Protein AF-A0A951J923-F1 (afdb_monomer_lite)

Radius of gyration: 18.15 Å; chains: 1; bounding box: 32×40×66 Å

Sequence (122 aa):
MADGPMAPGDPSPGADPLEPLDPDLTIFALANGMDLARERGGASCRALEWFREGLERVIRIEFDGGAASIWVGARRGRRSEPGEARRELRGRVPLPELKEGLRPIMNEALDAANALDETDLA

Structure (mmCIF, N/CA/C/O backbone):
data_AF-A0A951J923-F1
#
_entry.id   AF-A0A951J923-F1
#
loop_
_atom_site.group_PDB
_atom_site.id
_atom_site.type_symbol
_atom_site.label_atom_id
_atom_site.label_alt_id
_atom_site.label_comp_id
_atom_site.label_asym_id
_atom_site.label_entity_id
_atom_site.label_seq_id
_atom_site.pdbx_PDB_ins_code
_atom_site.Cartn_x
_atom_site.Cartn_y
_atom_site.Cartn_z
_atom_site.occupancy
_atom_site.B_iso_or_equiv
_atom_site.auth_seq_id
_atom_site.auth_comp_id
_atom_site.auth_asym_id
_atom_site.auth_atom_id
_atom_site.pdbx_PDB_model_num
ATOM 1 N N . MET A 1 1 ? 18.019 29.686 -45.739 1.00 48.41 1 MET A N 1
ATOM 2 C CA . MET A 1 1 ? 16.968 28.969 -44.994 1.00 48.41 1 MET A CA 1
ATOM 3 C C . MET A 1 1 ? 17.366 27.508 -45.008 1.00 48.41 1 MET A C 1
ATOM 5 O O . MET A 1 1 ? 17.380 26.924 -46.081 1.00 48.41 1 MET A O 1
ATOM 9 N N . ALA A 1 2 ? 17.841 26.985 -43.882 1.00 44.56 2 ALA A N 1
ATOM 10 C CA . ALA A 1 2 ? 18.226 25.587 -43.738 1.00 44.56 2 ALA A CA 1
ATOM 11 C C . ALA A 1 2 ? 17.478 25.053 -42.518 1.00 44.56 2 ALA A C 1
ATOM 13 O O . ALA A 1 2 ? 17.709 25.523 -41.405 1.00 44.56 2 ALA A O 1
ATOM 14 N N . ASP A 1 3 ? 16.537 24.151 -42.777 1.00 49.47 3 ASP A N 1
ATOM 15 C CA . ASP A 1 3 ? 15.869 23.321 -41.780 1.00 49.47 3 ASP A CA 1
ATOM 16 C C . ASP A 1 3 ? 16.946 22.445 -41.124 1.00 49.47 3 ASP A C 1
ATOM 18 O O . ASP A 1 3 ? 17.576 21.613 -41.782 1.00 49.47 3 ASP A O 1
ATOM 22 N N . GLY A 1 4 ? 17.255 22.726 -39.859 1.00 54.31 4 GLY A N 1
ATOM 23 C CA . GLY A 1 4 ? 18.184 21.922 -39.071 1.00 54.31 4 GLY A CA 1
ATOM 24 C C . GLY A 1 4 ? 17.514 20.613 -38.644 1.00 54.31 4 GLY A C 1
ATOM 25 O O . GLY A 1 4 ? 16.317 20.617 -38.359 1.00 54.31 4 GLY A O 1
ATOM 26 N N . PRO A 1 5 ? 18.246 19.489 -38.581 1.00 56.53 5 PRO A N 1
ATOM 27 C CA . PRO A 1 5 ? 17.672 18.216 -38.162 1.00 56.53 5 PRO A CA 1
ATOM 28 C C . PRO A 1 5 ? 17.152 18.315 -36.721 1.00 56.53 5 PRO A C 1
ATOM 30 O O . PRO A 1 5 ? 17.898 18.695 -35.816 1.00 56.53 5 PRO A O 1
ATOM 33 N N . MET A 1 6 ? 15.875 17.967 -36.517 1.00 54.72 6 MET A N 1
ATOM 34 C CA . MET A 1 6 ? 15.299 17.734 -35.190 1.00 54.72 6 MET A CA 1
ATOM 35 C C . MET A 1 6 ? 16.216 16.791 -34.406 1.00 54.72 6 MET A C 1
ATOM 37 O O . MET A 1 6 ? 16.534 15.693 -34.868 1.00 54.72 6 MET A O 1
ATOM 41 N N . ALA A 1 7 ? 16.649 17.240 -33.229 1.00 59.38 7 ALA A N 1
ATOM 42 C CA . ALA A 1 7 ? 17.390 16.426 -32.281 1.00 59.38 7 ALA A CA 1
ATOM 43 C C . ALA A 1 7 ? 16.602 15.139 -31.950 1.00 59.38 7 ALA A C 1
ATOM 45 O O . ALA A 1 7 ? 15.368 15.167 -31.918 1.00 59.38 7 ALA A O 1
ATOM 46 N N . PRO A 1 8 ? 17.287 14.005 -31.725 1.00 48.38 8 PRO A N 1
ATOM 47 C CA . PRO A 1 8 ? 16.635 12.742 -31.414 1.00 48.38 8 PRO A CA 1
ATOM 48 C C . PRO A 1 8 ? 15.869 12.860 -30.095 1.00 48.38 8 PRO A C 1
ATOM 50 O O . PRO A 1 8 ? 16.476 13.079 -29.054 1.00 48.38 8 PRO A O 1
ATOM 53 N N . GLY A 1 9 ? 14.544 12.724 -30.207 1.00 46.19 9 GLY A N 1
ATOM 54 C CA . GLY A 1 9 ? 13.560 12.428 -29.166 1.00 46.19 9 GLY A CA 1
ATOM 55 C C . GLY A 1 9 ? 13.939 12.786 -27.734 1.00 46.19 9 GLY A C 1
ATOM 56 O O . GLY A 1 9 ? 14.629 12.018 -27.065 1.00 46.19 9 GLY A O 1
ATOM 57 N N . ASP A 1 10 ? 13.354 13.873 -27.229 1.00 47.38 10 ASP A N 1
ATOM 58 C CA . ASP A 1 10 ? 13.011 13.959 -25.810 1.00 47.38 10 ASP A CA 1
ATOM 59 C C . ASP A 1 10 ? 12.447 12.602 -25.338 1.00 47.38 10 ASP A C 1
ATOM 61 O O . ASP A 1 10 ? 11.635 12.000 -26.060 1.00 47.38 10 ASP A O 1
ATOM 65 N N . PRO A 1 11 ? 12.857 12.083 -24.162 1.00 49.78 11 PRO A N 1
ATOM 66 C CA . PRO A 1 11 ? 12.238 10.885 -23.615 1.00 49.78 11 PRO A CA 1
ATOM 67 C C . PRO A 1 11 ? 10.738 11.151 -23.543 1.00 49.78 11 PRO A C 1
ATOM 69 O O . PRO A 1 11 ? 10.323 12.207 -23.065 1.00 49.78 11 PRO A O 1
ATOM 72 N N . SER A 1 12 ? 9.925 10.231 -24.065 1.00 49.41 12 SER A N 1
ATOM 73 C CA . SER A 1 12 ? 8.472 10.371 -24.017 1.00 49.41 12 SER A CA 1
ATOM 74 C C . SER A 1 12 ? 8.054 10.790 -22.603 1.00 49.41 12 SER A C 1
ATOM 76 O O . SER A 1 12 ? 8.377 10.074 -21.650 1.00 49.41 12 SER A O 1
ATOM 78 N N . PRO A 1 13 ? 7.388 11.942 -22.421 1.00 50.44 13 PRO A N 1
ATOM 79 C CA . PRO A 1 13 ? 6.891 12.290 -21.108 1.00 50.44 13 PRO A CA 1
ATOM 80 C C . PRO A 1 13 ? 5.816 11.263 -20.736 1.00 50.44 13 PRO A C 1
ATOM 82 O O . PRO A 1 13 ? 4.828 11.117 -21.449 1.00 50.44 13 PRO A O 1
ATOM 85 N N . GLY A 1 14 ? 5.973 10.574 -19.607 1.00 58.44 14 GLY A N 1
ATOM 86 C CA . GLY A 1 14 ? 4.792 10.184 -18.834 1.00 58.44 14 GLY A CA 1
ATOM 87 C C . GLY A 1 14 ? 4.263 8.754 -18.944 1.00 58.44 14 GLY A C 1
ATOM 88 O O . GLY A 1 14 ? 3.050 8.583 -18.866 1.00 58.44 14 GLY A O 1
ATOM 89 N N . ALA A 1 15 ? 5.120 7.731 -19.029 1.00 72.12 15 ALA A N 1
ATOM 90 C CA . ALA A 1 15 ? 4.720 6.398 -18.558 1.00 72.12 15 ALA A CA 1
ATOM 91 C C . ALA A 1 15 ? 4.852 6.341 -17.025 1.00 72.12 15 ALA A C 1
ATOM 93 O O . ALA A 1 15 ? 5.900 6.708 -16.492 1.00 72.12 15 ALA A O 1
ATOM 94 N N . ASP A 1 16 ? 3.797 5.918 -16.321 1.00 84.75 16 ASP A N 1
ATOM 95 C CA . ASP A 1 16 ? 3.824 5.779 -14.862 1.00 84.75 16 ASP A CA 1
ATOM 96 C C . ASP A 1 16 ? 4.743 4.593 -14.479 1.00 84.75 16 ASP A C 1
ATOM 98 O O . ASP A 1 16 ? 4.447 3.450 -14.832 1.00 84.75 16 ASP A O 1
ATOM 102 N N . PRO A 1 17 ? 5.860 4.824 -13.766 1.00 86.88 17 PRO A N 1
ATOM 103 C CA . PRO A 1 17 ? 6.816 3.791 -13.372 1.00 86.88 17 PRO A CA 1
ATOM 104 C C . PRO A 1 17 ? 6.224 2.673 -12.502 1.00 86.88 17 PRO A C 1
ATOM 106 O O . PRO A 1 17 ? 6.793 1.582 -12.455 1.00 86.88 17 PRO A O 1
ATOM 109 N N . LEU A 1 18 ? 5.101 2.915 -11.819 1.00 90.00 18 LEU A N 1
ATOM 110 C CA . LEU A 1 18 ? 4.403 1.911 -11.015 1.00 90.00 18 LEU A CA 1
ATOM 111 C C . LEU A 1 18 ? 3.331 1.149 -11.802 1.00 90.00 18 LEU A C 1
ATOM 113 O O . LEU A 1 18 ? 2.844 0.133 -11.311 1.00 90.00 18 LEU A O 1
ATOM 117 N N . GLU A 1 19 ? 2.991 1.573 -13.023 1.00 90.69 19 GLU A N 1
ATOM 118 C CA . GLU A 1 19 ? 2.009 0.886 -13.877 1.00 90.69 19 GLU A CA 1
ATOM 119 C C . GLU A 1 19 ? 2.288 -0.621 -14.044 1.00 90.69 19 GLU A C 1
ATOM 121 O O . GLU A 1 19 ? 1.347 -1.409 -13.927 1.00 90.69 19 GLU A O 1
ATOM 126 N N . PRO A 1 20 ? 3.546 -1.088 -14.211 1.00 90.88 20 PRO A N 1
ATOM 127 C CA . PRO A 1 20 ? 3.833 -2.519 -14.310 1.00 90.88 20 PRO A CA 1
ATOM 128 C C . PRO A 1 20 ? 3.505 -3.332 -13.051 1.00 90.88 20 PRO A C 1
ATOM 130 O O . PRO A 1 20 ? 3.472 -4.558 -13.138 1.00 90.88 20 PRO A O 1
ATOM 133 N N . LEU A 1 21 ? 3.313 -2.681 -11.898 1.00 92.00 21 LEU A N 1
ATOM 134 C CA . LEU A 1 21 ? 2.938 -3.324 -10.636 1.00 92.00 21 LEU A CA 1
ATOM 135 C C . LEU A 1 21 ? 1.415 -3.374 -10.443 1.00 92.00 21 LEU A C 1
ATOM 137 O O . LEU A 1 21 ? 0.933 -4.122 -9.594 1.00 92.00 21 LEU A O 1
ATOM 141 N N . ASP A 1 22 ? 0.642 -2.609 -11.222 1.00 93.06 22 ASP A N 1
ATOM 142 C CA . ASP A 1 22 ? -0.807 -2.468 -11.036 1.00 93.06 22 ASP A CA 1
ATOM 143 C C . ASP A 1 22 ? -1.575 -3.798 -11.047 1.00 93.06 22 ASP A C 1
ATOM 145 O O . ASP A 1 22 ? -2.467 -3.949 -10.206 1.00 93.06 22 ASP A O 1
ATOM 149 N N . PRO A 1 23 ? -1.287 -4.775 -11.933 1.00 95.31 23 PRO A N 1
ATOM 150 C CA . PRO A 1 23 ? -1.987 -6.058 -11.909 1.00 95.31 23 PRO A CA 1
ATOM 151 C C . PRO A 1 23 ? -1.771 -6.818 -10.598 1.00 95.31 23 PRO A C 1
ATOM 153 O O . PRO A 1 23 ? -2.735 -7.304 -10.005 1.00 95.31 23 PRO A O 1
ATOM 156 N N . ASP A 1 24 ? -0.531 -6.867 -10.109 1.00 95.81 24 ASP A N 1
ATOM 157 C CA . ASP A 1 24 ? -0.186 -7.578 -8.878 1.00 95.81 24 ASP A CA 1
ATOM 158 C C . ASP A 1 24 ? -0.768 -6.876 -7.648 1.00 95.81 24 ASP A C 1
ATOM 160 O O . ASP A 1 24 ? -1.344 -7.529 -6.775 1.00 95.81 24 ASP A O 1
ATOM 164 N N . LEU A 1 25 ? -0.703 -5.540 -7.609 1.00 96.25 25 LEU A N 1
ATOM 165 C CA . LEU A 1 25 ? -1.329 -4.737 -6.558 1.00 96.25 25 LEU A CA 1
ATOM 166 C C . LEU A 1 25 ? -2.853 -4.888 -6.560 1.00 96.25 25 LEU A C 1
ATOM 168 O O . LEU A 1 25 ? -3.455 -4.985 -5.496 1.00 96.25 25 LEU A O 1
ATOM 172 N N . THR A 1 26 ? -3.479 -4.965 -7.736 1.00 96.88 26 THR A N 1
ATOM 173 C CA . THR A 1 26 ? -4.928 -5.180 -7.863 1.00 96.88 26 THR A CA 1
ATOM 174 C C . THR A 1 26 ? -5.322 -6.554 -7.329 1.00 96.88 26 THR A C 1
ATOM 176 O O . THR A 1 26 ? -6.264 -6.665 -6.547 1.00 96.88 26 THR A O 1
ATOM 179 N N . ILE A 1 27 ? -4.591 -7.608 -7.705 1.00 97.25 27 ILE A N 1
ATOM 180 C CA . ILE A 1 27 ? -4.835 -8.968 -7.202 1.00 97.25 27 ILE A CA 1
ATOM 181 C C . ILE A 1 27 ? -4.650 -9.015 -5.684 1.00 97.25 27 ILE A C 1
ATOM 183 O O . ILE A 1 27 ? -5.476 -9.600 -4.984 1.00 97.25 27 ILE A O 1
ATOM 187 N N . PHE A 1 28 ? -3.593 -8.384 -5.170 1.00 97.00 28 PHE A N 1
ATOM 188 C CA . PHE A 1 28 ? -3.335 -8.308 -3.737 1.00 97.00 28 PHE A CA 1
ATOM 189 C C . PHE A 1 28 ? -4.455 -7.572 -2.991 1.00 97.00 28 PHE A C 1
ATOM 191 O O . PHE A 1 28 ? -4.926 -8.068 -1.968 1.00 97.00 28 PHE A O 1
ATOM 198 N N . ALA A 1 29 ? -4.919 -6.437 -3.521 1.00 97.25 29 ALA A N 1
ATOM 199 C CA . ALA A 1 29 ? -6.012 -5.661 -2.945 1.00 97.25 29 ALA A CA 1
ATOM 200 C C . ALA A 1 29 ? -7.296 -6.494 -2.855 1.00 97.25 29 ALA A C 1
ATOM 202 O O . ALA A 1 29 ? -7.877 -6.644 -1.782 1.00 97.25 29 ALA A O 1
ATOM 203 N N . LEU A 1 30 ? -7.682 -7.125 -3.969 1.00 97.25 30 LEU A N 1
ATOM 204 C CA . LEU A 1 30 ? -8.872 -7.972 -4.051 1.00 97.25 30 LEU A CA 1
ATOM 205 C C . LEU A 1 30 ? -8.800 -9.163 -3.091 1.00 97.25 30 LEU A C 1
ATOM 207 O O . LEU A 1 30 ? -9.787 -9.479 -2.431 1.00 97.25 30 LEU A O 1
ATOM 211 N N . ALA A 1 31 ? -7.636 -9.810 -2.987 1.00 97.44 31 ALA A N 1
ATOM 212 C CA . ALA A 1 31 ? -7.442 -10.957 -2.104 1.00 97.44 31 ALA A CA 1
ATOM 213 C C . ALA A 1 31 ? -7.568 -10.601 -0.613 1.00 97.44 31 ALA A C 1
ATOM 215 O O . ALA A 1 31 ? -7.908 -11.473 0.184 1.00 97.44 31 ALA A O 1
ATOM 216 N N . ASN A 1 32 ? -7.311 -9.344 -0.243 1.00 96.75 32 ASN A N 1
ATOM 217 C CA . ASN A 1 32 ? -7.324 -8.885 1.146 1.00 96.75 32 ASN A CA 1
ATOM 218 C C . ASN A 1 32 ? -8.474 -7.915 1.471 1.00 96.75 32 ASN A C 1
ATOM 220 O O . ASN A 1 32 ? -8.526 -7.395 2.583 1.00 96.75 32 ASN A O 1
ATOM 224 N N . GLY A 1 33 ? -9.397 -7.671 0.534 1.00 95.88 33 GLY A N 1
ATOM 225 C CA . GLY A 1 33 ? -10.522 -6.754 0.742 1.00 95.88 33 GLY A CA 1
ATOM 226 C C . GLY A 1 33 ? -10.097 -5.291 0.913 1.00 95.88 33 GLY A C 1
ATOM 227 O O . GLY A 1 33 ? -10.651 -4.593 1.757 1.00 95.88 33 GLY A O 1
ATOM 228 N N . MET A 1 34 ? -9.098 -4.855 0.145 1.00 97.12 34 MET A N 1
ATOM 229 C CA . MET A 1 34 ? -8.583 -3.484 0.135 1.00 97.12 34 MET A CA 1
ATOM 230 C C . MET A 1 34 ? -8.996 -2.753 -1.142 1.00 97.12 34 MET A C 1
ATOM 232 O O . MET A 1 34 ? -9.180 -3.371 -2.194 1.00 97.12 34 MET A O 1
ATOM 236 N N . ASP A 1 35 ? -9.024 -1.428 -1.067 1.00 95.81 35 ASP A N 1
ATOM 237 C CA . ASP A 1 35 ? -9.182 -0.543 -2.212 1.00 95.81 35 ASP A CA 1
ATOM 238 C C . ASP A 1 35 ? -7.812 -0.073 -2.714 1.00 95.81 35 ASP A C 1
ATOM 240 O O . ASP A 1 35 ? -6.991 0.429 -1.948 1.00 95.81 35 ASP A O 1
ATOM 244 N N . LEU A 1 36 ? -7.553 -0.229 -4.017 1.00 95.88 36 LEU A N 1
ATOM 245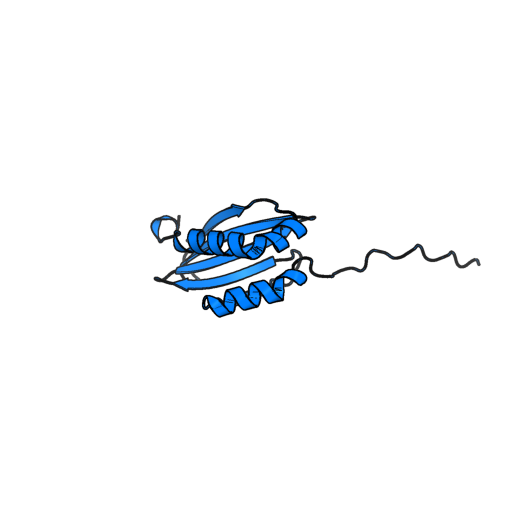 C CA . LEU A 1 36 ? -6.352 0.305 -4.666 1.00 95.88 36 LEU A CA 1
ATOM 246 C C . LEU A 1 36 ? -6.638 1.702 -5.229 1.00 95.88 36 LEU A C 1
ATOM 248 O O . LEU A 1 36 ? -7.282 1.848 -6.271 1.00 95.88 36 LEU A O 1
ATOM 252 N N . ALA A 1 37 ? -6.093 2.725 -4.582 1.00 92.62 37 ALA A N 1
ATOM 253 C CA . ALA A 1 37 ? -6.121 4.105 -5.037 1.00 92.62 37 ALA A CA 1
ATOM 254 C C . ALA A 1 37 ? -4.849 4.469 -5.822 1.00 92.62 37 ALA A C 1
ATOM 256 O O . ALA A 1 37 ? -3.730 4.043 -5.518 1.00 92.62 37 ALA A O 1
ATOM 257 N N . ARG A 1 38 ? -5.029 5.299 -6.854 1.00 90.00 38 ARG A N 1
ATOM 258 C CA . ARG A 1 38 ? -3.948 5.848 -7.682 1.00 90.00 38 ARG A CA 1
ATOM 259 C C . ARG A 1 38 ? -3.985 7.365 -7.576 1.00 90.00 38 ARG A C 1
ATOM 261 O O . ARG A 1 38 ? -4.972 7.974 -7.992 1.00 90.00 38 ARG A O 1
ATOM 268 N N . GLU A 1 39 ? -2.931 7.982 -7.055 1.00 79.38 39 GLU A N 1
ATOM 269 C CA . GLU A 1 39 ? -2.844 9.444 -7.055 1.00 79.38 39 GLU A CA 1
ATOM 270 C C . GLU A 1 39 ? -2.407 9.933 -8.439 1.00 79.38 39 GLU A C 1
ATOM 272 O O . GLU A 1 39 ? -1.397 9.496 -8.989 1.00 79.38 39 GLU A O 1
ATOM 277 N N . ARG A 1 40 ? -3.195 10.840 -9.026 1.00 55.91 40 ARG A N 1
ATOM 278 C CA . ARG A 1 40 ? -2.875 11.483 -10.304 1.00 55.91 40 ARG A CA 1
ATOM 279 C C . ARG A 1 40 ? -2.344 12.887 -10.036 1.00 55.91 40 ARG A C 1
ATOM 281 O O . ARG A 1 40 ? -3.130 13.788 -9.763 1.00 55.91 40 ARG A O 1
ATOM 288 N N . GLY A 1 41 ? -1.030 13.078 -10.149 1.00 54.47 41 GLY A N 1
ATOM 289 C CA . GLY A 1 41 ? -0.412 14.407 -10.118 1.00 54.47 41 GLY A CA 1
ATOM 290 C C . GLY A 1 41 ? 0.968 14.429 -9.465 1.00 54.47 41 GLY A C 1
ATOM 291 O O . GLY A 1 41 ? 1.080 14.482 -8.248 1.00 54.47 41 GLY A O 1
ATOM 292 N N . GLY A 1 42 ? 2.025 14.447 -10.279 1.00 56.41 42 GLY A N 1
ATOM 293 C CA . GLY A 1 42 ? 3.385 14.817 -9.861 1.00 56.41 42 GLY A CA 1
ATOM 294 C C . GLY A 1 42 ? 4.272 13.678 -9.349 1.00 56.41 42 GLY A C 1
ATOM 295 O O . GLY A 1 42 ? 5.386 13.541 -9.843 1.00 56.41 42 GLY A O 1
ATOM 296 N N . ALA A 1 43 ? 3.792 12.838 -8.429 1.00 64.81 43 ALA A N 1
ATOM 297 C CA . ALA A 1 43 ? 4.515 11.655 -7.949 1.00 64.81 43 ALA A CA 1
ATOM 298 C C . ALA A 1 43 ? 3.742 10.383 -8.307 1.00 64.81 43 ALA A C 1
ATOM 300 O O . ALA A 1 43 ? 2.522 10.323 -8.157 1.00 64.81 43 ALA A O 1
ATOM 301 N N . SER A 1 44 ? 4.440 9.362 -8.803 1.00 85.62 44 SER A N 1
ATOM 302 C CA . SER A 1 44 ? 3.806 8.075 -9.101 1.00 85.62 44 SER A CA 1
ATOM 303 C C . SER A 1 44 ? 3.584 7.343 -7.787 1.00 85.62 44 SER A C 1
ATOM 305 O O . SER A 1 44 ? 4.539 6.933 -7.133 1.00 85.62 44 SER A O 1
ATOM 307 N N . CYS A 1 45 ? 2.324 7.267 -7.363 1.00 90.81 45 CYS A N 1
ATOM 308 C CA . CYS A 1 45 ? 1.939 6.769 -6.050 1.00 90.81 45 CYS A CA 1
ATOM 309 C C . CYS A 1 45 ? 0.778 5.772 -6.162 1.00 90.81 45 CYS A C 1
ATOM 311 O O . CYS A 1 45 ? -0.135 5.937 -6.985 1.00 90.81 45 CYS A O 1
ATOM 313 N N . ARG A 1 46 ? 0.825 4.726 -5.335 1.00 94.00 46 ARG A N 1
ATOM 314 C CA . ARG A 1 46 ? -0.249 3.747 -5.134 1.00 94.00 46 ARG A CA 1
ATOM 315 C C . ARG A 1 46 ? -0.548 3.629 -3.654 1.00 94.00 46 ARG A C 1
ATOM 317 O O . ARG A 1 46 ? 0.379 3.525 -2.857 1.00 94.00 46 ARG A O 1
ATOM 324 N N . ALA A 1 47 ? -1.823 3.618 -3.300 1.00 94.56 47 ALA A N 1
ATOM 325 C CA . ALA A 1 47 ? -2.268 3.393 -1.936 1.00 94.56 47 ALA A CA 1
ATOM 326 C C . ALA A 1 47 ? -3.233 2.207 -1.899 1.00 94.56 47 ALA A C 1
ATOM 328 O O . ALA A 1 47 ? -4.124 2.109 -2.736 1.00 94.56 47 ALA A O 1
ATOM 329 N N . LEU A 1 48 ? -3.025 1.300 -0.954 1.00 96.44 48 LEU A N 1
ATOM 330 C CA . LEU A 1 48 ? -3.949 0.224 -0.620 1.00 96.44 48 LEU A CA 1
ATOM 331 C C . LEU A 1 48 ? -4.595 0.577 0.707 1.00 96.44 48 LEU A C 1
ATOM 333 O O . LEU A 1 48 ? -3.895 0.634 1.715 1.00 96.44 48 LEU A O 1
ATOM 337 N N . GLU A 1 49 ? -5.895 0.831 0.693 1.00 95.00 49 GLU A N 1
ATOM 338 C CA . GLU A 1 49 ? -6.649 1.326 1.841 1.00 95.00 49 GLU A CA 1
ATOM 339 C C . GLU A 1 49 ? -7.677 0.282 2.288 1.00 95.00 49 GLU A C 1
ATOM 341 O O . GLU A 1 49 ? -8.300 -0.390 1.466 1.00 95.00 49 GLU A O 1
ATOM 346 N N . TRP A 1 50 ? -7.850 0.104 3.597 1.00 95.31 50 TRP A N 1
ATOM 347 C CA . TRP A 1 50 ? -8.911 -0.741 4.147 1.00 95.31 50 TRP A CA 1
ATOM 348 C C . TRP A 1 50 ? -9.311 -0.289 5.542 1.00 95.31 50 TRP A C 1
ATOM 350 O O . TRP A 1 50 ? -8.562 0.385 6.246 1.00 95.31 50 TRP A O 1
ATOM 360 N N . PHE A 1 51 ? -10.499 -0.703 5.970 1.0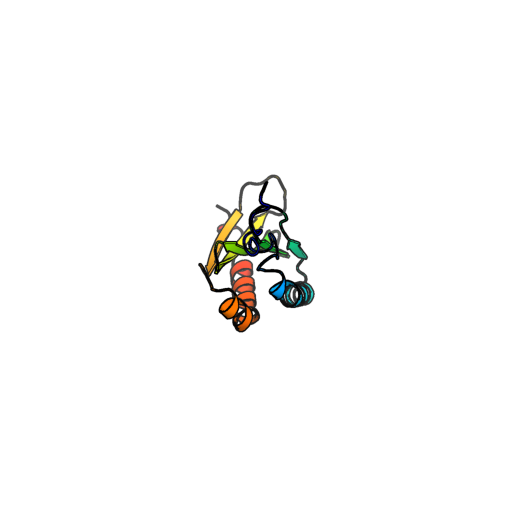0 92.75 51 PHE A N 1
ATOM 361 C CA . PHE A 1 51 ? -10.998 -0.409 7.304 1.00 92.75 51 PHE A CA 1
ATOM 362 C C . PHE A 1 51 ? -10.984 -1.656 8.179 1.00 92.75 51 PHE A C 1
ATOM 364 O O . PHE A 1 51 ? -11.515 -2.702 7.805 1.00 92.75 51 PHE A O 1
ATOM 371 N N . ARG A 1 52 ? -10.411 -1.541 9.376 1.00 89.50 52 ARG A N 1
ATOM 372 C CA . ARG A 1 52 ? -10.401 -2.616 10.370 1.00 89.50 52 ARG A CA 1
ATOM 373 C C . ARG A 1 52 ? -10.374 -2.022 11.776 1.00 89.50 52 ARG A C 1
ATOM 375 O O . ARG A 1 52 ? -9.639 -1.080 12.038 1.00 89.50 52 ARG A O 1
ATOM 382 N N . GLU A 1 53 ? -11.166 -2.576 12.694 1.00 88.56 53 GLU A N 1
ATOM 383 C CA . GLU A 1 53 ? -11.130 -2.208 14.127 1.00 88.56 53 GLU A CA 1
ATOM 384 C C . GLU A 1 53 ? -11.295 -0.696 14.401 1.00 88.56 53 GLU A C 1
ATOM 386 O O . GLU A 1 53 ? -10.705 -0.156 15.325 1.00 88.56 53 GLU A O 1
ATOM 391 N N . GLY A 1 54 ? -12.090 0.016 13.595 1.00 88.12 54 GLY A N 1
ATOM 392 C CA . GLY A 1 54 ? -12.296 1.459 13.784 1.00 88.12 54 GLY A CA 1
ATOM 393 C C . GLY A 1 54 ? -11.255 2.356 13.100 1.00 88.12 54 GLY A C 1
ATOM 394 O O . GLY A 1 54 ? -11.440 3.574 13.062 1.00 88.12 54 GLY A O 1
ATOM 395 N N . LEU A 1 55 ? -10.204 1.764 12.526 1.00 89.69 55 LEU A N 1
ATOM 396 C CA . LEU A 1 55 ? -9.098 2.459 11.875 1.00 89.69 55 LEU A CA 1
ATOM 397 C C . LEU A 1 55 ? -9.090 2.199 10.371 1.00 89.69 55 LEU A C 1
ATOM 399 O O . LEU A 1 55 ? -9.238 1.066 9.906 1.00 89.69 55 LEU A O 1
ATOM 403 N N . GLU A 1 56 ? -8.873 3.265 9.616 1.00 92.62 56 GLU A N 1
ATOM 404 C CA . GLU A 1 56 ? -8.511 3.198 8.210 1.00 92.62 56 GLU A CA 1
ATOM 405 C C . GLU A 1 56 ? -7.001 3.002 8.120 1.00 92.62 56 GLU A C 1
ATOM 407 O O . GLU A 1 56 ? -6.230 3.820 8.620 1.00 92.62 56 GLU A O 1
ATOM 412 N N . ARG A 1 57 ? -6.584 1.891 7.525 1.00 93.88 57 ARG A N 1
ATOM 413 C CA . ARG A 1 57 ? -5.186 1.525 7.329 1.00 93.88 57 ARG A CA 1
ATOM 414 C C . ARG A 1 57 ? -4.805 1.727 5.879 1.00 93.88 57 ARG A C 1
ATOM 416 O O . ARG A 1 57 ? -5.636 1.561 4.988 1.00 93.88 57 ARG A O 1
ATOM 423 N N . VAL A 1 58 ? -3.543 2.071 5.665 1.00 94.50 58 VAL A N 1
ATOM 424 C CA . VAL A 1 58 ? -3.003 2.344 4.340 1.00 94.50 58 VAL A CA 1
ATOM 425 C C . VAL A 1 58 ? -1.617 1.733 4.177 1.00 94.50 58 VAL A C 1
ATOM 427 O O . VAL A 1 58 ? -0.775 1.830 5.069 1.00 94.50 58 VAL A O 1
ATOM 430 N N . ILE A 1 59 ? -1.364 1.136 3.014 1.00 95.88 59 ILE A N 1
ATOM 431 C CA . ILE A 1 59 ? -0.015 0.870 2.506 1.00 95.88 59 ILE A CA 1
ATOM 432 C C . ILE A 1 59 ? 0.193 1.781 1.305 1.00 95.88 59 ILE A C 1
ATOM 434 O O . ILE A 1 59 ? -0.571 1.718 0.346 1.00 95.88 59 ILE A O 1
ATOM 438 N N . ARG A 1 60 ? 1.221 2.622 1.341 1.00 94.50 60 ARG A N 1
ATOM 439 C CA . ARG A 1 60 ? 1.509 3.617 0.309 1.00 94.50 60 ARG A CA 1
ATOM 440 C C . ARG A 1 60 ? 2.859 3.323 -0.333 1.00 94.50 60 ARG A C 1
ATOM 442 O O . ARG A 1 60 ? 3.866 3.228 0.361 1.00 94.50 60 ARG A O 1
ATOM 449 N N . ILE A 1 61 ? 2.868 3.188 -1.653 1.00 93.81 61 ILE A N 1
ATOM 450 C CA . ILE A 1 61 ? 4.055 2.986 -2.484 1.00 93.81 61 ILE A CA 1
ATOM 451 C C . ILE A 1 61 ? 4.284 4.285 -3.246 1.00 93.81 61 ILE A C 1
ATOM 453 O O . ILE A 1 61 ? 3.476 4.651 -4.098 1.00 93.81 61 ILE A O 1
ATOM 457 N N . GLU A 1 62 ? 5.366 4.985 -2.932 1.00 91.88 62 GLU A N 1
ATOM 458 C CA . GLU A 1 62 ? 5.735 6.261 -3.547 1.00 91.88 62 GLU A CA 1
ATOM 459 C C . GLU A 1 62 ? 6.984 6.060 -4.393 1.00 91.88 62 GLU A C 1
ATOM 461 O O . GLU A 1 62 ? 7.998 5.599 -3.880 1.00 91.88 62 GLU A O 1
ATOM 466 N N . PHE A 1 63 ? 6.940 6.412 -5.673 1.00 88.81 63 PHE A N 1
ATOM 467 C CA . PHE A 1 63 ? 8.120 6.400 -6.526 1.00 88.81 63 PHE A CA 1
ATOM 468 C C . PHE A 1 63 ? 8.740 7.794 -6.630 1.00 88.81 63 PHE A C 1
ATOM 470 O O . PHE A 1 63 ? 8.076 8.754 -7.028 1.00 88.81 63 PHE A O 1
ATOM 477 N N . ASP A 1 64 ? 10.035 7.872 -6.332 1.00 85.56 64 ASP A N 1
ATOM 478 C CA . ASP A 1 64 ? 10.857 9.074 -6.437 1.00 85.56 64 ASP A CA 1
ATOM 479 C C . ASP A 1 64 ? 12.185 8.757 -7.143 1.00 85.56 64 ASP A C 1
ATOM 481 O O . ASP A 1 64 ? 13.040 8.028 -6.629 1.00 85.56 64 ASP A O 1
ATOM 485 N N . GLY A 1 65 ? 12.372 9.323 -8.339 1.00 77.00 65 GLY A N 1
ATOM 486 C CA . GLY A 1 65 ? 13.680 9.399 -8.996 1.00 77.00 65 GLY A CA 1
ATOM 487 C C . GLY A 1 65 ? 14.422 8.066 -9.164 1.00 77.00 65 GLY A C 1
ATOM 488 O O . GLY A 1 65 ? 15.635 8.026 -8.978 1.00 77.00 65 GLY A O 1
ATOM 489 N N . GLY A 1 66 ? 13.718 6.971 -9.478 1.00 81.31 66 GLY A N 1
ATOM 490 C CA . GLY A 1 66 ? 14.328 5.659 -9.760 1.00 81.31 66 GLY A CA 1
ATOM 491 C C . GLY A 1 66 ? 14.117 4.587 -8.687 1.00 81.31 66 GLY A C 1
ATOM 492 O O . GLY A 1 66 ? 14.429 3.422 -8.935 1.00 81.31 66 GLY A O 1
ATOM 493 N N . ALA A 1 67 ? 13.559 4.943 -7.529 1.00 87.81 67 ALA A N 1
ATOM 494 C CA . ALA A 1 67 ? 13.266 4.000 -6.456 1.00 87.81 67 ALA A CA 1
ATOM 495 C C . ALA A 1 67 ? 11.872 4.234 -5.869 1.00 87.81 67 ALA A C 1
ATOM 497 O O . ALA A 1 67 ? 11.346 5.344 -5.910 1.00 87.81 67 ALA A O 1
ATOM 498 N N . ALA A 1 68 ? 11.292 3.178 -5.312 1.00 91.44 68 ALA A N 1
ATOM 499 C CA . ALA A 1 68 ? 10.039 3.219 -4.584 1.00 91.44 68 ALA A CA 1
ATOM 500 C C . ALA A 1 68 ? 10.290 3.135 -3.072 1.00 91.44 68 ALA A C 1
ATOM 502 O O . ALA A 1 68 ? 11.096 2.325 -2.618 1.00 91.44 68 ALA A O 1
ATOM 503 N N . SER A 1 69 ? 9.584 3.944 -2.294 1.00 93.00 69 SER A N 1
ATOM 504 C CA . SER A 1 69 ? 9.502 3.830 -0.838 1.00 93.00 69 SER A CA 1
ATOM 505 C C . SER A 1 69 ? 8.130 3.301 -0.442 1.00 93.00 69 SER A C 1
ATOM 507 O O . SER A 1 69 ? 7.128 3.593 -1.098 1.00 93.00 69 SER A O 1
ATOM 509 N N . ILE A 1 70 ? 8.086 2.521 0.636 1.00 94.50 70 ILE A N 1
ATOM 510 C CA . ILE A 1 70 ? 6.861 1.913 1.149 1.00 94.50 70 ILE A CA 1
ATOM 511 C C . ILE A 1 70 ? 6.613 2.411 2.558 1.00 94.50 70 ILE A C 1
ATOM 513 O O . ILE A 1 70 ? 7.427 2.225 3.468 1.00 94.50 70 ILE A O 1
ATOM 517 N N . TRP A 1 71 ? 5.443 3.004 2.719 1.00 94.12 71 TRP A N 1
ATOM 518 C CA . TRP A 1 71 ? 4.937 3.529 3.969 1.00 94.12 71 TRP A CA 1
ATOM 519 C C . TRP A 1 71 ? 3.707 2.746 4.384 1.00 94.12 71 TRP A C 1
ATOM 521 O O . TRP A 1 71 ? 2.909 2.329 3.546 1.00 94.12 71 TRP A O 1
ATOM 531 N N . VAL A 1 72 ? 3.538 2.591 5.684 1.00 95.44 72 VAL A N 1
ATOM 532 C CA . VAL A 1 72 ? 2.311 2.074 6.276 1.00 95.44 72 VAL A CA 1
ATOM 533 C C . VAL A 1 72 ? 1.737 3.124 7.205 1.00 95.44 72 VAL A C 1
ATOM 535 O O . VAL A 1 72 ? 2.483 3.908 7.799 1.00 95.44 72 VAL A O 1
ATOM 538 N N . GLY A 1 73 ? 0.420 3.153 7.327 1.00 92.69 73 GLY A N 1
ATOM 539 C CA . GLY A 1 73 ? -0.232 4.069 8.241 1.00 92.69 73 GLY A CA 1
ATOM 540 C C . GLY A 1 73 ? -1.597 3.602 8.706 1.00 92.69 73 GLY A C 1
ATOM 541 O O . GLY A 1 73 ? -2.191 2.689 8.132 1.00 92.69 73 GLY A O 1
ATOM 542 N N . ALA A 1 74 ? -2.074 4.249 9.761 1.00 91.94 74 ALA A N 1
ATOM 543 C CA . ALA A 1 74 ? -3.406 4.087 10.311 1.00 91.94 74 ALA A CA 1
ATOM 544 C C . ALA A 1 74 ? -3.948 5.457 10.727 1.00 91.94 74 ALA A C 1
ATOM 546 O O . ALA A 1 74 ? -3.222 6.277 11.288 1.00 91.94 74 ALA A O 1
ATOM 547 N N . ARG A 1 75 ? -5.229 5.707 10.462 1.00 89.00 75 ARG A N 1
ATOM 548 C CA . ARG A 1 75 ? -5.935 6.919 10.889 1.00 89.00 75 ARG A CA 1
ATOM 549 C C . ARG A 1 75 ? -7.352 6.597 11.339 1.00 89.00 75 ARG A C 1
ATOM 551 O O . ARG A 1 75 ? -7.944 5.600 10.920 1.00 89.00 75 ARG A O 1
ATOM 558 N N . ARG A 1 76 ? -7.942 7.462 12.166 1.00 85.75 76 ARG A N 1
ATOM 559 C CA . ARG A 1 76 ? -9.370 7.349 12.500 1.00 85.75 76 ARG A CA 1
ATOM 560 C C . ARG A 1 76 ? -10.210 7.658 11.262 1.00 85.75 76 ARG A C 1
ATOM 562 O O . ARG A 1 76 ? -10.050 8.703 10.643 1.00 85.75 76 ARG A O 1
ATOM 569 N N . GLY A 1 77 ? -11.166 6.786 10.937 1.00 66.44 77 GLY A N 1
ATOM 570 C CA . GLY A 1 77 ? -12.028 6.930 9.750 1.00 66.44 77 GLY A CA 1
ATOM 571 C C . GLY A 1 77 ? -12.989 8.133 9.772 1.00 66.44 77 GLY A C 1
ATOM 572 O O . GLY A 1 77 ? -13.764 8.327 8.834 1.00 66.44 77 GLY A O 1
ATOM 573 N N . ARG A 1 78 ? -12.981 8.963 10.826 1.00 61.34 78 ARG A N 1
ATOM 574 C CA . ARG A 1 78 ? -13.717 10.232 10.844 1.00 61.34 78 ARG A CA 1
ATOM 575 C C . ARG A 1 78 ? -12.811 11.320 10.282 1.00 61.34 78 ARG A C 1
ATOM 577 O O . ARG A 1 78 ? -11.845 11.705 10.926 1.00 61.34 78 ARG A O 1
ATOM 584 N N . ARG A 1 79 ? -13.191 11.854 9.113 1.00 54.78 79 ARG A N 1
ATOM 585 C CA . ARG A 1 79 ? -12.573 12.955 8.331 1.00 54.78 79 ARG A CA 1
ATOM 586 C C . ARG A 1 79 ? -12.185 14.245 9.094 1.00 54.78 79 ARG A C 1
ATOM 588 O O . ARG A 1 79 ? -11.865 15.243 8.456 1.00 54.78 79 ARG A O 1
ATOM 595 N N . SER A 1 80 ? -12.256 14.291 10.420 1.00 49.19 80 SER A N 1
ATOM 596 C CA . SER A 1 80 ? -12.086 15.510 11.215 1.00 49.19 80 SER A CA 1
ATOM 597 C C . SER A 1 80 ? -11.264 15.329 12.491 1.00 49.19 80 SER A C 1
ATOM 599 O O . SER A 1 80 ? -11.155 16.289 13.247 1.00 49.19 80 SER A O 1
ATOM 601 N N . GLU A 1 81 ? -10.680 14.154 12.744 1.00 53.62 81 GLU A N 1
ATOM 602 C CA . GLU A 1 81 ? -9.812 13.959 13.911 1.00 53.62 81 GLU A CA 1
ATOM 603 C C . GLU A 1 81 ? -8.333 13.919 13.493 1.00 53.62 81 GLU A C 1
ATOM 605 O O . GLU A 1 81 ? -7.972 13.109 12.637 1.00 53.62 81 GLU A O 1
ATOM 610 N N . PRO A 1 82 ? -7.470 14.785 14.059 1.00 53.50 82 PRO A N 1
ATOM 611 C CA . PRO A 1 82 ? -6.028 14.639 13.920 1.00 53.50 82 PRO A CA 1
ATOM 612 C C . PRO A 1 82 ? -5.587 13.364 14.652 1.00 53.50 82 PRO A C 1
ATOM 614 O O . PRO A 1 82 ? -5.969 13.139 15.799 1.00 53.50 82 PRO A O 1
ATOM 617 N N . GLY A 1 83 ? -4.841 12.516 13.952 1.00 64.62 83 GLY A N 1
ATOM 618 C CA . GLY A 1 83 ? -4.366 11.226 14.441 1.00 64.62 83 GLY A CA 1
ATOM 619 C C . GLY A 1 83 ? -4.047 10.330 13.253 1.00 64.62 83 GLY A C 1
ATOM 620 O O . GLY A 1 83 ? -4.903 9.570 12.795 1.00 64.62 83 GLY A O 1
ATOM 621 N N . GLU A 1 84 ? -2.836 10.478 12.717 1.00 78.56 84 GLU A N 1
ATOM 622 C CA . GLU A 1 84 ? -2.287 9.613 11.673 1.00 78.56 84 GLU A CA 1
ATOM 623 C C . GLU A 1 84 ? -0.987 9.008 12.198 1.00 78.56 84 GLU A C 1
ATOM 625 O O . GLU A 1 84 ? 0.025 9.695 12.335 1.00 78.56 84 GLU A O 1
ATOM 630 N N . ALA A 1 85 ? -1.008 7.706 12.463 1.00 83.88 85 ALA A N 1
ATOM 631 C CA . ALA A 1 85 ? 0.216 6.944 12.609 1.00 83.88 85 ALA A CA 1
ATOM 632 C C . ALA A 1 85 ? 0.757 6.688 11.203 1.00 83.88 85 ALA A C 1
ATOM 634 O O . ALA A 1 85 ? 0.073 6.071 10.387 1.00 83.88 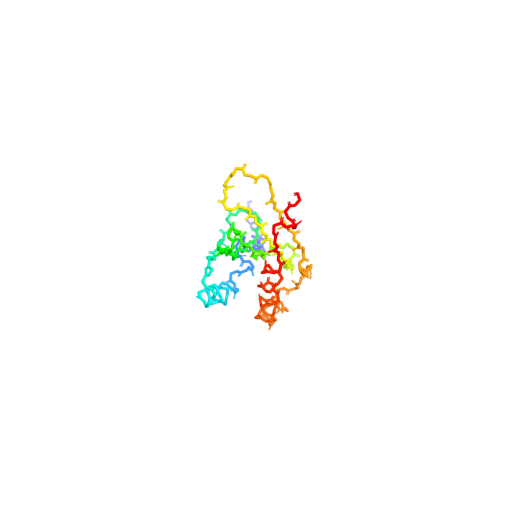85 ALA A O 1
ATOM 635 N N . ARG A 1 86 ? 1.981 7.131 10.910 1.00 86.88 86 ARG A N 1
ATOM 636 C CA . ARG A 1 86 ? 2.681 6.806 9.660 1.00 86.88 86 ARG A CA 1
ATOM 637 C C . ARG A 1 86 ? 4.088 6.327 9.969 1.00 86.88 86 ARG A C 1
ATOM 639 O O . ARG A 1 86 ? 4.818 6.951 10.736 1.00 86.88 86 ARG A O 1
ATOM 646 N N . ARG A 1 87 ? 4.491 5.239 9.321 1.00 89.06 87 ARG A N 1
ATOM 647 C CA . ARG A 1 87 ? 5.815 4.636 9.471 1.00 89.06 87 ARG A CA 1
ATOM 648 C C . ARG A 1 87 ? 6.389 4.252 8.113 1.00 89.06 87 ARG A C 1
ATOM 650 O O . ARG A 1 87 ? 5.699 3.665 7.283 1.00 89.06 87 ARG A O 1
ATOM 657 N N . GLU A 1 88 ? 7.668 4.555 7.899 1.00 91.31 88 GLU A N 1
ATOM 658 C CA . GLU A 1 88 ? 8.415 3.988 6.773 1.00 91.31 88 GLU A CA 1
ATOM 659 C C . GLU A 1 88 ? 8.706 2.515 7.067 1.00 91.31 88 GLU A C 1
ATOM 661 O O . GLU A 1 88 ? 9.277 2.181 8.110 1.00 91.31 88 GLU A O 1
ATOM 666 N N . LEU A 1 89 ? 8.298 1.630 6.161 1.00 91.25 89 LEU A N 1
ATOM 667 C CA . LEU A 1 89 ? 8.632 0.211 6.243 1.00 91.25 89 LEU A CA 1
ATOM 668 C C . LEU A 1 89 ? 9.912 -0.088 5.462 1.00 91.25 89 LEU A C 1
ATOM 670 O O . LEU A 1 89 ? 10.793 -0.801 5.941 1.00 91.25 89 LEU A O 1
ATOM 674 N N . ARG A 1 90 ? 10.001 0.455 4.245 1.00 88.69 90 ARG A N 1
ATOM 675 C CA . ARG A 1 90 ? 11.137 0.280 3.338 1.00 88.69 90 ARG A CA 1
ATOM 676 C C . ARG A 1 90 ? 11.441 1.608 2.656 1.00 88.69 90 ARG A C 1
ATOM 678 O O . ARG A 1 90 ? 10.600 2.129 1.927 1.00 88.69 90 ARG A O 1
ATOM 685 N N . GLY A 1 91 ? 12.650 2.117 2.858 1.00 83.38 91 GLY A N 1
ATOM 686 C CA . GLY A 1 91 ? 13.178 3.235 2.081 1.00 83.38 91 GLY A CA 1
ATOM 687 C C . GLY A 1 91 ? 13.756 2.763 0.743 1.00 83.38 9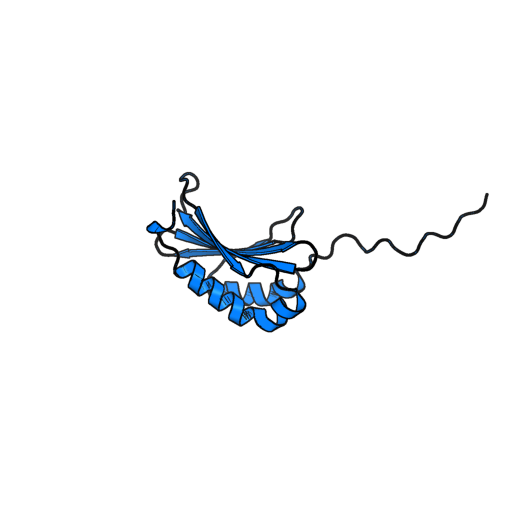1 GLY A C 1
ATOM 688 O O . GLY A 1 91 ? 14.273 1.651 0.655 1.00 83.38 91 GLY A O 1
ATOM 689 N N . ARG A 1 92 ? 13.653 3.616 -0.284 1.00 89.50 92 ARG A N 1
ATOM 690 C CA . ARG A 1 92 ? 14.280 3.530 -1.623 1.00 89.50 92 ARG A CA 1
ATOM 691 C C . ARG A 1 92 ? 14.683 2.116 -2.087 1.00 89.50 92 ARG A C 1
ATOM 693 O O . ARG A 1 92 ? 15.859 1.762 -2.088 1.00 89.50 92 ARG A O 1
ATOM 700 N N . VAL A 1 93 ? 13.710 1.363 -2.589 1.00 90.12 93 VAL A N 1
ATOM 701 C CA . VAL A 1 93 ? 13.895 0.076 -3.274 1.00 90.12 93 VAL A CA 1
ATOM 702 C C . VAL A 1 93 ? 13.869 0.294 -4.794 1.00 90.12 93 VAL A C 1
ATOM 704 O O . VAL A 1 93 ? 12.912 0.887 -5.300 1.00 90.12 93 VAL A O 1
ATOM 707 N N . PRO A 1 94 ? 14.875 -0.159 -5.562 1.00 91.81 94 PRO A N 1
ATOM 708 C CA . PRO A 1 94 ? 14.828 -0.114 -7.024 1.00 91.81 94 PRO A CA 1
ATOM 709 C C . PRO A 1 94 ? 13.606 -0.861 -7.574 1.00 91.81 94 PRO A C 1
ATOM 711 O O . PRO A 1 94 ? 13.269 -1.941 -7.097 1.00 91.81 94 PRO A O 1
ATOM 714 N N . LEU A 1 95 ? 12.949 -0.334 -8.612 1.00 87.94 95 LEU A N 1
ATOM 715 C CA . LEU A 1 95 ? 11.736 -0.966 -9.161 1.00 87.94 95 LEU A CA 1
ATOM 716 C C . LEU A 1 95 ? 11.891 -2.425 -9.607 1.00 87.94 95 LEU A C 1
ATOM 718 O O . LEU A 1 95 ? 10.953 -3.188 -9.375 1.00 87.94 95 LEU A O 1
ATOM 722 N N . PRO A 1 96 ? 13.006 -2.847 -10.238 1.00 89.81 96 PRO A N 1
ATOM 723 C CA . PRO A 1 96 ? 13.185 -4.251 -10.595 1.00 89.81 96 PRO A CA 1
ATOM 724 C C . PRO A 1 96 ? 13.159 -5.156 -9.360 1.00 89.81 96 PRO A C 1
ATOM 726 O O . PRO A 1 96 ? 12.430 -6.143 -9.340 1.00 89.81 96 PRO A O 1
ATOM 729 N N . GLU A 1 97 ? 13.865 -4.755 -8.301 1.00 90.94 97 GLU A N 1
ATOM 730 C CA . GLU A 1 97 ? 13.916 -5.484 -7.032 1.00 90.94 97 GLU A CA 1
ATOM 731 C C . GLU A 1 97 ? 12.558 -5.475 -6.327 1.00 90.94 97 GLU A C 1
ATOM 733 O O . GLU A 1 97 ? 12.110 -6.504 -5.822 1.00 90.94 97 GLU A O 1
ATOM 738 N N . LEU A 1 98 ? 11.859 -4.332 -6.345 1.00 90.38 98 LEU A N 1
ATOM 739 C CA . LEU A 1 98 ? 10.501 -4.245 -5.819 1.00 90.38 98 LEU A CA 1
ATOM 740 C C . LEU A 1 98 ? 9.573 -5.204 -6.561 1.00 90.38 98 LEU A C 1
ATOM 742 O O . LEU A 1 98 ? 8.771 -5.868 -5.922 1.00 90.38 98 LEU A O 1
ATOM 746 N N . LYS A 1 99 ? 9.670 -5.298 -7.889 1.00 91.25 99 LYS A N 1
ATOM 747 C CA . LYS A 1 99 ? 8.822 -6.189 -8.684 1.00 91.25 99 LYS A CA 1
ATOM 748 C C . LYS A 1 99 ? 9.079 -7.660 -8.356 1.00 91.25 99 LYS A C 1
ATOM 750 O O . LYS A 1 99 ? 8.129 -8.413 -8.167 1.00 91.25 99 LYS A O 1
ATOM 755 N N . GLU A 1 100 ? 10.342 -8.066 -8.261 1.00 93.38 100 GLU A N 1
ATOM 756 C CA . GLU A 1 100 ? 10.717 -9.444 -7.912 1.00 93.38 100 GLU A CA 1
ATOM 757 C C . GLU A 1 100 ? 10.322 -9.805 -6.471 1.00 93.38 100 GLU A C 1
ATOM 759 O O . GLU A 1 100 ? 9.888 -10.925 -6.199 1.00 93.38 100 GLU A O 1
ATOM 764 N N . GLY A 1 101 ? 10.425 -8.840 -5.555 1.00 92.62 101 GLY A N 1
ATOM 765 C CA . GLY A 1 101 ? 10.117 -8.986 -4.134 1.00 92.62 101 GLY A CA 1
ATOM 766 C C . GLY A 1 101 ? 8.731 -8.496 -3.716 1.00 92.62 101 GLY A C 1
ATOM 767 O O . GLY A 1 101 ? 8.473 -8.413 -2.516 1.00 92.62 101 GLY A O 1
ATOM 768 N N . LEU A 1 102 ? 7.833 -8.165 -4.651 1.00 92.81 102 LEU A N 1
ATOM 769 C CA . LEU A 1 102 ? 6.633 -7.383 -4.329 1.00 92.81 102 LEU A CA 1
ATOM 770 C C . LEU A 1 102 ? 5.773 -8.089 -3.287 1.00 92.81 102 LEU A C 1
ATOM 772 O O . LEU A 1 102 ? 5.409 -7.516 -2.269 1.00 92.81 102 LEU A O 1
ATOM 776 N N . ARG A 1 103 ? 5.471 -9.366 -3.513 1.00 94.12 103 ARG A N 1
ATOM 777 C CA . ARG A 1 103 ? 4.557 -10.121 -2.656 1.00 94.12 103 ARG A CA 1
ATOM 778 C C . ARG A 1 103 ? 5.028 -10.261 -1.199 1.00 94.12 103 ARG A C 1
ATOM 780 O O . ARG A 1 103 ? 4.221 -9.961 -0.320 1.00 94.12 103 ARG A O 1
ATOM 787 N N . PRO A 1 104 ? 6.267 -10.699 -0.896 1.00 95.88 104 PRO A N 1
ATOM 788 C CA . PRO A 1 104 ? 6.730 -10.738 0.491 1.00 95.88 104 PRO A CA 1
ATOM 789 C C . PRO A 1 104 ? 6.765 -9.345 1.132 1.00 95.88 104 PRO A C 1
ATOM 791 O O . PRO A 1 104 ? 6.366 -9.215 2.286 1.00 95.88 104 PRO A O 1
ATOM 794 N N . ILE A 1 105 ? 7.144 -8.308 0.379 1.00 95.12 105 ILE A N 1
ATOM 795 C CA . ILE A 1 105 ? 7.134 -6.921 0.859 1.00 95.12 105 ILE A CA 1
ATOM 796 C C . ILE A 1 105 ? 5.708 -6.453 1.196 1.00 95.12 105 ILE A C 1
ATOM 798 O O . ILE A 1 105 ? 5.488 -5.827 2.229 1.00 95.12 105 ILE A O 1
ATOM 802 N N . MET A 1 106 ? 4.720 -6.784 0.361 1.00 96.56 106 MET A N 1
ATOM 803 C CA . MET A 1 106 ? 3.322 -6.417 0.593 1.00 96.56 106 MET A CA 1
ATOM 804 C C . MET A 1 106 ? 2.717 -7.128 1.805 1.00 96.56 106 MET A C 1
ATOM 806 O O . MET A 1 106 ? 1.946 -6.517 2.542 1.00 96.56 106 MET A O 1
ATOM 810 N N . ASN A 1 107 ? 3.079 -8.391 2.044 1.00 96.56 107 ASN A N 1
ATOM 811 C CA . ASN A 1 107 ? 2.665 -9.104 3.254 1.00 96.56 107 ASN A CA 1
ATOM 812 C C . ASN A 1 107 ? 3.274 -8.469 4.511 1.00 96.56 107 ASN A C 1
ATOM 814 O O . ASN A 1 107 ? 2.557 -8.219 5.472 1.00 96.56 107 ASN A O 1
ATOM 818 N N . GLU A 1 108 ? 4.569 -8.139 4.476 1.00 96.69 108 GLU A N 1
ATOM 819 C CA . GLU A 1 108 ? 5.236 -7.425 5.571 1.00 96.69 108 GLU A CA 1
ATOM 820 C C . GLU A 1 108 ? 4.561 -6.071 5.844 1.00 96.69 108 GLU A C 1
ATOM 822 O O . GLU A 1 108 ? 4.333 -5.706 6.996 1.00 96.69 108 GLU A O 1
ATOM 827 N N . ALA A 1 109 ? 4.186 -5.341 4.789 1.00 96.19 109 ALA A N 1
ATOM 828 C CA . ALA A 1 109 ? 3.483 -4.069 4.911 1.00 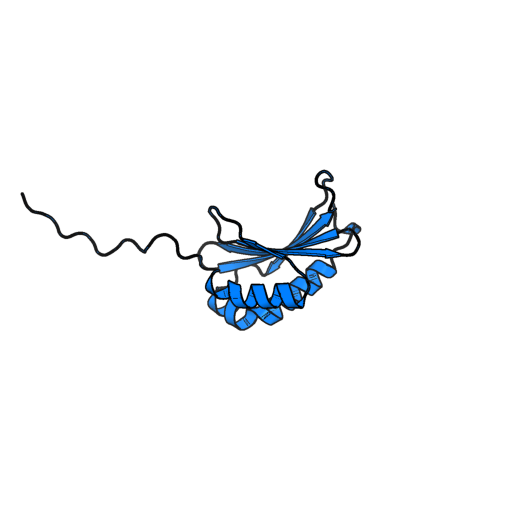96.19 109 ALA A CA 1
ATOM 829 C C . ALA A 1 109 ? 2.073 -4.219 5.486 1.00 96.19 109 ALA A C 1
ATOM 831 O O . ALA A 1 109 ? 1.660 -3.406 6.310 1.00 96.19 109 ALA A O 1
ATOM 832 N N . LEU A 1 110 ? 1.349 -5.268 5.100 1.00 96.12 110 LEU A N 1
ATOM 833 C CA . LEU A 1 110 ? 0.046 -5.583 5.673 1.00 96.12 110 LEU A CA 1
ATOM 834 C C . LEU A 1 110 ? 0.153 -5.910 7.164 1.00 96.12 110 LEU A C 1
ATOM 836 O O . LEU A 1 110 ? -0.613 -5.371 7.962 1.00 96.12 110 LEU A O 1
ATOM 840 N N . ASP A 1 111 ? 1.116 -6.742 7.550 1.00 96.00 111 ASP A N 1
ATOM 841 C CA . ASP A 1 111 ? 1.357 -7.081 8.952 1.00 96.00 111 ASP A CA 1
ATOM 842 C C . ASP A 1 111 ? 1.747 -5.837 9.761 1.00 96.00 111 ASP A C 1
ATOM 844 O O . ASP A 1 111 ? 1.187 -5.594 10.831 1.00 96.00 111 ASP A O 1
ATOM 848 N N . ALA A 1 112 ? 2.634 -4.994 9.223 1.00 95.19 112 ALA A N 1
ATOM 849 C CA . ALA A 1 112 ? 3.052 -3.753 9.866 1.00 95.19 112 ALA A CA 1
ATOM 850 C C . ALA A 1 112 ? 1.902 -2.745 10.013 1.00 95.19 112 ALA A C 1
ATOM 852 O O . ALA A 1 112 ? 1.768 -2.132 11.068 1.00 95.19 112 ALA A O 1
ATOM 853 N N . ALA A 1 113 ? 1.052 -2.588 8.996 1.00 93.75 113 ALA A N 1
ATOM 854 C CA . ALA A 1 113 ? -0.126 -1.727 9.072 1.00 93.75 113 ALA A CA 1
ATOM 855 C C . ALA A 1 113 ? -1.174 -2.273 10.056 1.00 93.75 113 ALA A C 1
ATOM 857 O O . ALA A 1 113 ? -1.813 -1.509 10.775 1.00 93.75 113 ALA A O 1
ATOM 858 N N . ASN A 1 114 ? -1.353 -3.597 10.117 1.00 93.50 114 ASN A N 1
ATOM 859 C CA . ASN A 1 114 ? -2.248 -4.239 11.081 1.00 93.50 114 ASN A CA 1
ATOM 860 C C . ASN A 1 114 ? -1.749 -4.116 12.525 1.00 93.50 114 ASN A C 1
ATOM 862 O O . ASN A 1 114 ? -2.575 -4.109 13.432 1.00 93.50 114 ASN A O 1
ATOM 866 N N . ALA A 1 115 ? -0.435 -4.016 12.727 1.00 94.00 115 ALA A N 1
ATOM 867 C CA . ALA A 1 115 ? 0.166 -3.796 14.036 1.00 94.00 115 ALA A CA 1
ATOM 868 C C . ALA A 1 115 ? -0.009 -2.359 14.556 1.00 94.00 115 ALA A C 1
ATOM 870 O O . ALA A 1 115 ? 0.208 -2.147 15.742 1.00 94.00 115 ALA A O 1
ATOM 871 N N . LEU A 1 116 ? -0.393 -1.403 13.698 1.00 90.38 116 LEU A N 1
ATOM 872 C CA . LEU A 1 116 ? -0.742 -0.051 14.131 1.00 90.38 116 LEU A CA 1
ATOM 873 C C . LEU A 1 116 ? -2.099 -0.058 14.841 1.00 90.38 116 LEU A C 1
ATOM 875 O O . LEU A 1 116 ? -3.093 -0.574 14.304 1.00 90.38 116 LEU A O 1
ATOM 879 N N . ASP A 1 117 ? -2.136 0.557 16.018 1.00 87.94 117 ASP A N 1
ATOM 880 C CA . ASP A 1 117 ? -3.327 0.680 16.850 1.00 87.94 117 ASP A CA 1
ATOM 881 C C . ASP A 1 117 ? -3.587 2.129 17.301 1.00 87.94 117 ASP A C 1
ATOM 883 O O . ASP A 1 117 ? -2.952 3.081 16.847 1.00 87.94 117 ASP A O 1
ATOM 887 N N . GLU A 1 118 ? -4.598 2.325 18.153 1.00 82.06 118 GLU A N 1
ATOM 888 C CA . GLU A 1 118 ? -4.978 3.663 18.618 1.00 82.06 118 GLU A CA 1
ATOM 889 C C . GLU A 1 118 ? -3.890 4.372 19.434 1.00 82.06 118 GLU A C 1
ATOM 891 O O . GLU A 1 118 ? -3.908 5.598 19.515 1.00 82.06 118 GLU A O 1
ATOM 896 N N . THR A 1 119 ? -2.963 3.635 20.045 1.00 85.50 119 THR A N 1
ATOM 897 C CA . THR A 1 119 ? -1.864 4.211 20.829 1.00 85.50 119 THR A CA 1
ATOM 898 C C . THR A 1 119 ? -0.772 4.814 19.952 1.00 85.50 119 THR A C 1
ATOM 900 O O . THR A 1 119 ? -0.049 5.698 20.411 1.00 85.50 119 THR A O 1
ATOM 903 N N . ASP A 1 120 ? -0.700 4.404 18.684 1.00 84.44 120 ASP A N 1
ATOM 904 C CA . ASP A 1 120 ? 0.221 4.964 17.693 1.00 84.44 120 ASP A CA 1
ATOM 905 C C . ASP A 1 120 ? -0.290 6.283 17.085 1.00 84.44 120 ASP A C 1
ATOM 907 O O . ASP A 1 120 ? 0.464 7.000 16.421 1.00 84.44 120 ASP A O 1
ATOM 911 N N . LEU A 1 121 ? -1.568 6.617 17.296 1.00 78.50 121 LEU A N 1
ATOM 912 C CA . LEU A 1 121 ? -2.197 7.847 16.814 1.00 78.50 121 L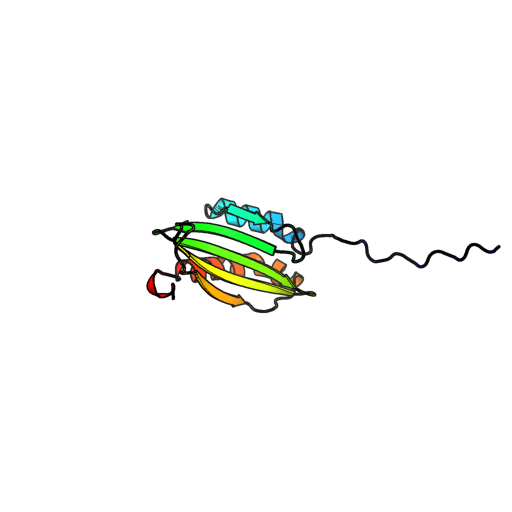EU A CA 1
ATOM 913 C C . LEU A 1 121 ? -1.837 9.017 17.747 1.00 78.50 121 LEU A C 1
ATOM 915 O O . LEU A 1 121 ? -2.624 9.389 18.619 1.00 78.50 121 LEU A O 1
ATOM 919 N N . ALA A 1 122 ? -0.628 9.558 17.592 1.00 65.00 122 ALA A N 1
ATOM 920 C CA . ALA A 1 122 ? -0.134 10.720 18.340 1.00 65.00 122 ALA A CA 1
ATOM 921 C C . ALA A 1 122 ? -0.573 12.068 17.741 1.00 65.00 122 ALA A C 1
ATOM 923 O O . ALA A 1 122 ? -0.691 12.172 16.497 1.00 65.00 122 ALA A O 1
#

Foldseek 3Di:
DDDDDDDPDDDPPDDQLCVVVVVVVVVVLVVVVWDWDFDPDDWGKIWTWDDDPQKIKIWMWTDDDQFIWIKIWIDGPPPPDQFIQIDTPDPGDGSVRCNVCVVVSVVVRVVVRVPDDRVSRD

pLDDT: mean 83.44, std 15.97, range [44.56, 97.44]

Secondary structure (DSSP, 8-state):
---PPPPS--PPS---TTGGGHHHHHHHHHHHT-EEEEE-SSSEEEEEEEEETTEEEEEEEEEETTEEEEEEEEEESSTT---EEEEEEEEEEEHHHHHHTHHHHHHHHHHHHHT--GGG--